Protein AF-A0A4Q3KLZ5-F1 (afdb_monomer)

pLDDT: mean 78.85, std 15.65, range [31.58, 94.62]

Foldseek 3Di:
DDDDDDDPDPPPPQDKDWPDADPVRQWTWMAHPQLPDIDIDGPDLEDDLVVVLVVLVVQCVPVSCVCVLVVDDRDPSNVPPDVRVVVSSCVVVVNDPDD

Nearest PDB structures (foldseek):
  6ukl-assembly3_F  TM=9.058E-01  e=6.815E-03  Escherichia coli
  7l5m-assembly1_B  TM=9.262E-01  e=8.835E-03  Escherichia coli
  6vri-assembly1_B  TM=9.255E-01  e=1.485E-02  Escherichia coli
  6ukk-assembly1_A-2  TM=8.051E-01  e=3.031E-02  Escherichia coli
  6ubo-assembly1_B  TM=9.277E-01  e=3.135E-01  Escherichia coli K-12

Radius of gyration: 17.0 Å; Cα contacts (8 Å, |Δi|>4): 101; chains: 1; bounding box: 29×32×59 Å

Sequence (99 aa):
MLRHARFLGSSYTTPFYVFYLDEDYTLAAVGTPSGDHLRILGRQPHVDDTAFLHLTRWLSEYSRYADLPSRLRCTTQAQQMHQSCRHALEQLRGVLPTP

Mean predicted aligned error: 8.91 Å

Structure (mmCIF, N/CA/C/O backbone):
data_AF-A0A4Q3KLZ5-F1
#
_entry.id   AF-A0A4Q3KLZ5-F1
#
loop_
_atom_site.group_PDB
_atom_site.id
_atom_site.type_symbol
_atom_site.label_atom_id
_atom_site.label_alt_id
_atom_site.label_comp_id
_atom_site.label_asym_id
_atom_site.label_entity_id
_atom_site.label_seq_id
_atom_site.pdbx_PDB_ins_code
_atom_site.Cartn_x
_atom_site.Cartn_y
_atom_site.Cartn_z
_atom_site.occupancy
_atom_site.B_iso_or_equiv
_atom_site.auth_seq_id
_atom_site.auth_comp_id
_atom_site.auth_asym_id
_atom_site.auth_atom_id
_atom_site.pdbx_PDB_model_num
ATOM 1 N N . MET A 1 1 ? -11.807 -20.190 -38.749 1.00 37.91 1 MET A N 1
ATOM 2 C CA . MET A 1 1 ? -11.716 -18.828 -39.326 1.00 37.91 1 MET A CA 1
ATOM 3 C C . MET A 1 1 ? -12.439 -17.863 -38.395 1.00 37.91 1 MET A C 1
ATOM 5 O O . MET A 1 1 ? -13.660 -17.833 -38.426 1.00 37.91 1 MET A O 1
ATOM 9 N N . LEU A 1 2 ? -11.725 -17.132 -37.533 1.00 31.58 2 LEU A N 1
ATOM 10 C CA . LEU A 1 2 ? -12.335 -16.104 -36.678 1.00 31.58 2 LEU A CA 1
ATOM 11 C C . LEU A 1 2 ? -11.927 -14.710 -37.163 1.00 31.58 2 LEU A C 1
ATOM 13 O O . LEU A 1 2 ? -10.749 -14.431 -37.382 1.00 31.58 2 LEU A O 1
ATOM 17 N N 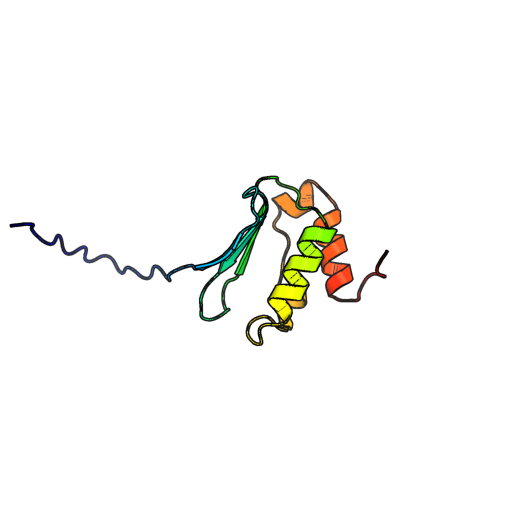. ARG A 1 3 ? -12.937 -13.864 -37.378 1.00 41.19 3 ARG A N 1
ATOM 18 C CA . ARG A 1 3 ? -12.815 -12.492 -37.872 1.00 41.19 3 ARG A CA 1
ATOM 19 C C . ARG A 1 3 ? -12.384 -11.576 -36.727 1.00 41.19 3 ARG A C 1
ATOM 21 O O . ARG A 1 3 ? -13.082 -11.474 -35.724 1.00 41.19 3 ARG A O 1
ATOM 28 N N . HIS A 1 4 ? -11.254 -10.898 -36.905 1.00 41.50 4 HIS A N 1
ATOM 29 C CA . HIS A 1 4 ? -10.808 -9.827 -36.021 1.00 41.50 4 HIS A CA 1
ATOM 30 C C . HIS A 1 4 ? -11.734 -8.616 -36.192 1.00 41.50 4 HIS A C 1
ATOM 32 O O . HIS A 1 4 ? -11.683 -7.931 -37.214 1.00 41.50 4 HIS A O 1
ATOM 38 N N . ALA A 1 5 ? -12.5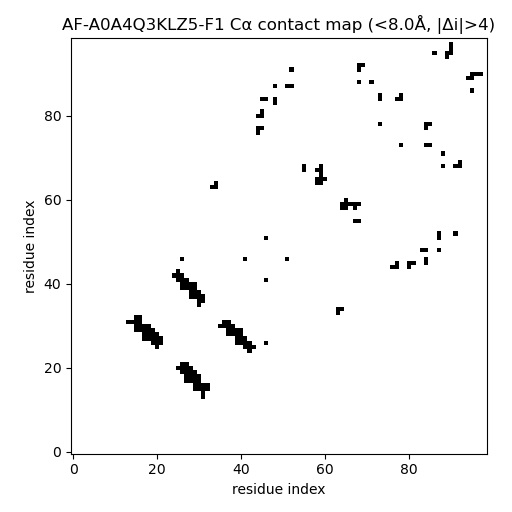83 -8.346 -35.202 1.00 42.34 5 ALA A N 1
ATOM 39 C CA . ALA A 1 5 ? -13.266 -7.064 -35.103 1.00 42.34 5 ALA A CA 1
ATOM 40 C C . ALA A 1 5 ? -12.247 -6.015 -34.633 1.00 42.34 5 ALA A C 1
ATOM 42 O O . ALA A 1 5 ? -11.803 -6.028 -33.486 1.00 42.34 5 ALA A O 1
ATOM 43 N N . ARG A 1 6 ? -11.826 -5.130 -35.542 1.00 43.28 6 ARG A N 1
ATOM 44 C CA . ARG A 1 6 ? -10.972 -3.980 -35.222 1.00 43.28 6 ARG A CA 1
ATOM 45 C C . ARG A 1 6 ? -11.843 -2.910 -34.565 1.00 43.28 6 ARG A C 1
ATOM 47 O O . ARG A 1 6 ? -12.594 -2.219 -35.248 1.00 43.28 6 ARG A O 1
ATOM 54 N N . PHE A 1 7 ? -11.752 -2.789 -33.245 1.00 45.47 7 PHE A N 1
ATOM 55 C CA . PHE A 1 7 ? -12.349 -1.680 -32.511 1.00 45.47 7 PHE A CA 1
ATOM 56 C C . PHE A 1 7 ? -11.441 -0.450 -32.671 1.00 45.47 7 PHE A C 1
ATOM 58 O O . PHE A 1 7 ? -10.339 -0.411 -32.132 1.00 45.47 7 PHE A O 1
ATOM 65 N N . LEU A 1 8 ? -11.880 0.536 -33.457 1.00 51.78 8 LEU A N 1
ATOM 66 C CA . LEU A 1 8 ? -11.235 1.849 -33.600 1.00 51.78 8 LEU A CA 1
ATOM 67 C C . LEU A 1 8 ? -11.770 2.818 -32.531 1.00 51.78 8 LEU A C 1
ATOM 69 O O . LEU A 1 8 ? -12.300 3.879 -32.842 1.00 51.78 8 LEU A O 1
ATOM 73 N N . GLY A 1 9 ? -11.665 2.426 -31.264 1.00 45.72 9 GLY A N 1
ATOM 74 C CA . GLY A 1 9 ? -11.800 3.328 -30.121 1.00 45.72 9 GLY A CA 1
ATOM 75 C C . GLY A 1 9 ? -10.426 3.442 -29.482 1.00 45.72 9 GLY A C 1
ATOM 76 O O . GLY A 1 9 ? -9.766 2.420 -29.312 1.00 45.72 9 GLY A O 1
ATOM 77 N N . SER A 1 10 ? -9.954 4.649 -29.184 1.00 52.22 10 SER A N 1
ATOM 78 C CA . SER A 1 10 ? -8.652 4.865 -28.554 1.00 52.22 10 SER A CA 1
ATOM 79 C C . SER A 1 10 ? -8.568 4.123 -27.214 1.00 52.22 10 SER A C 1
ATOM 81 O O . SER A 1 10 ? -9.021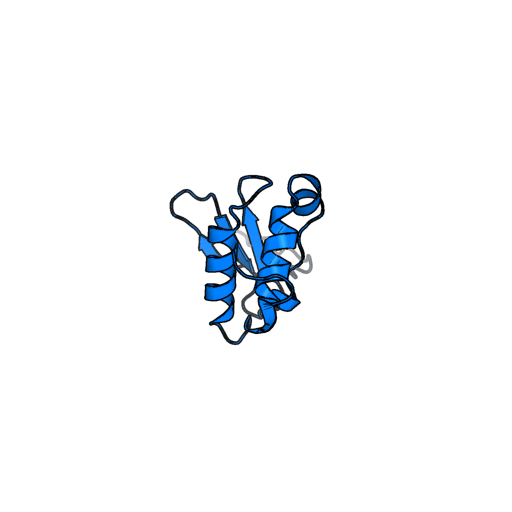 4.589 -26.172 1.00 52.22 10 SER A O 1
ATOM 83 N N . SER A 1 11 ? -8.013 2.912 -27.241 1.00 54.03 11 SER A N 1
ATOM 84 C CA . SER A 1 11 ? -7.889 2.045 -26.074 1.00 54.03 11 SER A CA 1
ATOM 85 C C . SER A 1 11 ? -6.673 2.484 -25.256 1.00 54.03 11 SER A C 1
ATOM 87 O O . SER A 1 11 ? -5.667 1.790 -25.171 1.00 54.03 11 SER A O 1
ATOM 89 N N . TYR A 1 12 ? -6.739 3.679 -24.667 1.00 57.22 12 TYR A N 1
ATOM 90 C CA . TYR A 1 12 ? -5.794 4.113 -23.636 1.00 57.22 12 TYR A CA 1
ATOM 91 C C . TYR A 1 12 ? -6.158 3.460 -22.292 1.00 57.22 12 TYR A C 1
ATOM 93 O O . TYR A 1 12 ? -6.321 4.134 -21.280 1.00 57.22 12 TYR A O 1
ATOM 101 N N . THR A 1 13 ? -6.359 2.142 -22.267 1.00 68.38 13 THR A N 1
ATOM 102 C CA . THR A 1 13 ? -6.493 1.405 -21.008 1.00 68.38 13 THR A CA 1
ATOM 103 C C . THR A 1 13 ? -5.102 0.990 -20.568 1.00 68.38 13 THR A C 1
ATOM 105 O O . THR A 1 13 ? -4.535 0.033 -21.094 1.00 68.38 13 THR A O 1
ATOM 108 N N . THR A 1 14 ? -4.528 1.733 -19.625 1.00 73.62 14 THR A N 1
ATOM 109 C CA . THR A 1 14 ? -3.262 1.346 -18.999 1.00 73.62 14 THR A CA 1
ATOM 110 C C . THR A 1 14 ? -3.473 0.043 -18.222 1.00 73.62 14 THR A C 1
ATOM 112 O O . THR A 1 14 ? -4.413 -0.028 -17.424 1.00 73.62 14 THR A O 1
ATOM 115 N N . PRO A 1 15 ? -2.638 -0.992 -18.425 1.00 81.88 15 PRO A N 1
ATOM 116 C CA . PRO A 1 15 ? -2.742 -2.224 -17.655 1.00 81.88 15 PRO A CA 1
ATOM 117 C C . PRO A 1 15 ? -2.518 -1.939 -16.166 1.00 81.88 15 PRO A C 1
ATOM 119 O O . PRO A 1 15 ? -1.632 -1.163 -15.795 1.00 81.88 15 PRO A O 1
ATOM 122 N N . PHE A 1 16 ? -3.311 -2.588 -15.316 1.00 85.69 16 PHE A N 1
ATOM 123 C CA . PHE A 1 16 ? -3.108 -2.587 -13.871 1.00 85.69 16 PHE A CA 1
ATOM 124 C C . PHE A 1 16 ? -2.563 -3.939 -13.415 1.00 85.69 16 PHE A C 1
ATOM 126 O O . PHE A 1 16 ? -2.826 -4.974 -14.026 1.00 85.69 16 PHE A O 1
ATOM 133 N N . TYR A 1 17 ? -1.806 -3.914 -12.326 1.00 90.81 17 TYR A N 1
ATOM 134 C CA . TYR A 1 17 ? -1.142 -5.070 -11.744 1.00 90.81 17 TYR A CA 1
ATOM 135 C C . TYR A 1 17 ? -1.538 -5.187 -10.281 1.00 90.81 17 TYR A C 1
ATOM 137 O O . TYR A 1 17 ? -1.611 -4.182 -9.573 1.00 90.81 17 TYR A O 1
ATOM 145 N N . VAL A 1 18 ? -1.780 -6.420 -9.839 1.00 93.44 18 VAL A N 1
ATOM 146 C CA . VAL A 1 18 ? -1.945 -6.758 -8.424 1.00 93.44 18 VAL A CA 1
ATOM 147 C C . VAL A 1 18 ? -0.552 -7.024 -7.862 1.00 93.44 18 VAL A C 1
ATOM 149 O O . VAL A 1 18 ? 0.092 -7.998 -8.242 1.00 93.44 18 VAL A O 1
ATOM 152 N N . PHE A 1 19 ? -0.065 -6.127 -7.007 1.00 92.06 19 PHE A N 1
ATOM 153 C CA . PHE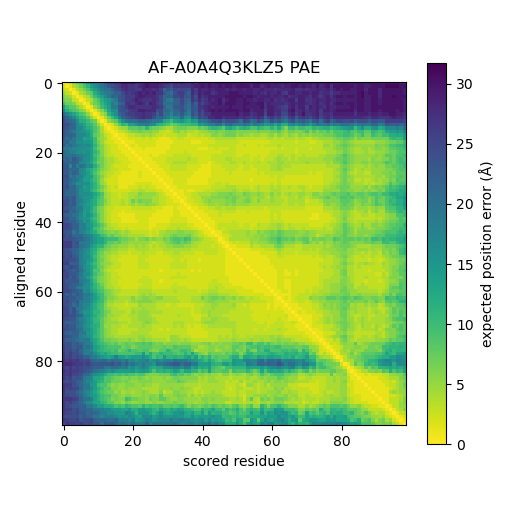 A 1 19 ? 1.248 -6.248 -6.363 1.00 92.06 19 PHE A CA 1
ATOM 154 C C . PHE A 1 19 ? 1.184 -7.032 -5.058 1.00 92.06 19 PHE A C 1
ATOM 156 O O . PHE A 1 19 ? 2.168 -7.643 -4.657 1.00 92.06 19 PHE A O 1
ATOM 163 N N . TYR A 1 20 ? 0.030 -6.983 -4.399 1.00 93.69 20 TYR A N 1
ATOM 164 C CA . TYR A 1 20 ? -0.240 -7.671 -3.150 1.00 93.69 20 TYR A CA 1
ATOM 165 C C . TYR A 1 20 ? -1.706 -8.087 -3.110 1.00 93.69 20 TYR A C 1
ATOM 167 O O . TYR A 1 20 ? -2.579 -7.317 -3.526 1.00 93.69 20 TYR A O 1
ATOM 175 N N . LEU A 1 21 ? -1.945 -9.283 -2.589 1.00 94.44 21 LEU A N 1
ATOM 176 C CA . LEU A 1 21 ? -3.251 -9.824 -2.256 1.00 94.44 21 LEU A CA 1
ATOM 177 C C . LEU A 1 21 ? -3.047 -10.787 -1.087 1.00 94.44 21 LEU A C 1
ATOM 179 O O . LEU A 1 21 ? -2.180 -11.658 -1.166 1.00 94.44 21 LEU A O 1
ATOM 183 N N . ASP A 1 22 ? -3.791 -10.595 -0.008 1.00 92.88 22 ASP A N 1
ATOM 184 C CA . ASP A 1 22 ? -3.797 -11.521 1.121 1.00 92.88 22 ASP A CA 1
ATOM 185 C C . ASP A 1 22 ? -4.541 -12.827 0.785 1.00 92.88 22 ASP A C 1
ATOM 187 O O . ASP A 1 22 ? -5.304 -12.907 -0.181 1.00 92.88 22 ASP A O 1
ATOM 191 N N . GLU A 1 23 ? -4.324 -13.868 1.591 1.00 93.81 23 GLU A N 1
ATOM 192 C CA . GLU A 1 23 ? -4.913 -15.200 1.372 1.00 93.81 23 GLU A CA 1
ATOM 193 C C . GLU A 1 23 ? -6.448 -15.184 1.430 1.00 93.81 23 GLU A C 1
ATOM 195 O O . GLU A 1 23 ? -7.112 -15.896 0.673 1.00 93.81 23 GLU A O 1
ATOM 200 N N . ASP A 1 24 ? -7.009 -14.314 2.273 1.00 93.62 24 ASP A N 1
ATOM 201 C CA . ASP A 1 24 ? -8.451 -14.159 2.473 1.00 93.62 24 ASP A CA 1
ATOM 202 C C . ASP A 1 24 ? -9.104 -13.177 1.480 1.00 93.62 24 ASP A C 1
ATOM 204 O O . ASP A 1 24 ? -10.324 -12.957 1.500 1.00 93.62 24 ASP A O 1
ATOM 208 N N . TYR A 1 25 ? -8.313 -12.596 0.571 1.00 92.62 25 TYR A N 1
ATOM 209 C CA . TYR A 1 25 ? -8.736 -11.590 -0.403 1.00 92.62 25 TYR A CA 1
ATOM 210 C C . TYR A 1 25 ? -9.390 -10.356 0.247 1.00 92.62 25 TYR A C 1
ATOM 212 O O . TYR A 1 25 ? -10.246 -9.714 -0.371 1.00 9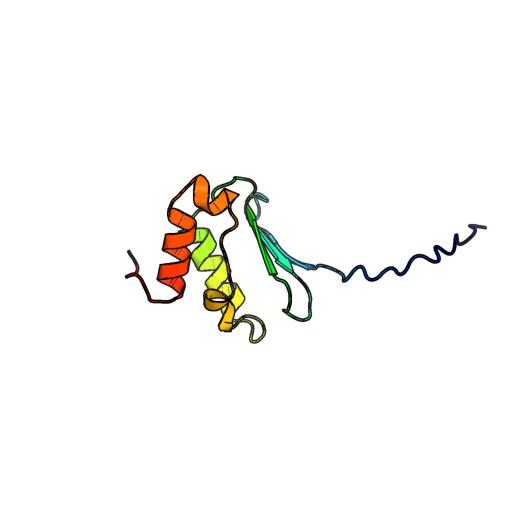2.62 25 TYR A O 1
ATOM 220 N N . THR A 1 26 ? -9.051 -10.029 1.494 1.00 91.06 26 THR A N 1
ATOM 221 C CA . THR A 1 26 ? -9.588 -8.880 2.226 1.00 91.06 26 THR A CA 1
ATOM 222 C C . THR A 1 26 ? -8.839 -7.586 1.934 1.00 91.06 26 THR A C 1
ATOM 224 O O . THR A 1 26 ? -9.458 -6.522 2.024 1.00 91.06 26 THR A O 1
ATOM 227 N N . LEU A 1 27 ? -7.567 -7.665 1.530 1.00 92.25 27 LEU A N 1
ATOM 228 C CA . LEU A 1 27 ? -6.682 -6.526 1.305 1.00 92.25 27 LEU A CA 1
ATOM 229 C C . LEU A 1 27 ? -5.839 -6.718 0.037 1.00 92.25 27 LEU A C 1
ATOM 231 O O . LEU A 1 27 ? -5.174 -7.734 -0.145 1.00 92.25 27 LEU A O 1
ATOM 235 N N . ALA A 1 28 ? -5.814 -5.705 -0.829 1.00 94.50 28 ALA A N 1
ATOM 236 C CA . ALA A 1 28 ? -5.025 -5.730 -2.058 1.00 94.50 28 ALA A CA 1
ATOM 237 C C . ALA A 1 28 ? -4.294 -4.409 -2.319 1.00 94.50 28 ALA A C 1
ATOM 239 O O . ALA A 1 28 ? -4.813 -3.330 -2.025 1.00 94.50 28 ALA A O 1
ATOM 240 N N . ALA A 1 29 ? -3.123 -4.486 -2.957 1.00 94.62 29 ALA A N 1
ATOM 241 C CA . ALA A 1 29 ? -2.445 -3.337 -3.554 1.00 94.62 29 ALA A CA 1
ATOM 242 C C . ALA A 1 29 ? -2.428 -3.480 -5.076 1.00 94.62 29 ALA A C 1
ATOM 244 O O . ALA A 1 29 ? -1.896 -4.452 -5.618 1.00 94.62 29 ALA A O 1
ATOM 245 N N . VAL A 1 30 ? -2.996 -2.495 -5.768 1.00 93.75 30 VAL A N 1
ATOM 246 C CA . VAL A 1 30 ? -3.155 -2.499 -7.225 1.00 93.75 30 VAL A CA 1
ATOM 247 C C . VAL A 1 30 ? -2.612 -1.204 -7.804 1.00 93.75 30 VAL A C 1
ATOM 249 O O . VAL A 1 30 ? -2.881 -0.130 -7.274 1.00 93.75 30 VAL A O 1
ATOM 252 N N . GLY A 1 31 ? -1.884 -1.262 -8.912 1.00 91.25 31 GLY A N 1
ATOM 253 C CA . GLY A 1 31 ? -1.392 -0.046 -9.557 1.00 91.25 31 GLY A CA 1
ATOM 254 C C . GLY A 1 31 ? -0.811 -0.269 -10.942 1.00 91.25 31 GLY A C 1
ATOM 255 O O . GLY A 1 31 ? -1.026 -1.311 -11.558 1.00 91.25 31 GLY A O 1
ATOM 256 N N . THR A 1 32 ? -0.093 0.730 -11.445 1.00 88.56 32 THR A N 1
ATOM 257 C CA . THR A 1 32 ? 0.572 0.679 -12.754 1.00 88.56 32 THR A CA 1
ATOM 258 C C . THR A 1 32 ? 2.067 0.386 -12.607 1.00 88.56 32 THR A C 1
ATOM 260 O O . THR A 1 32 ? 2.663 0.761 -11.593 1.00 88.56 32 THR A O 1
ATOM 263 N N . PRO A 1 33 ? 2.721 -0.216 -13.622 1.00 80.88 33 PRO A N 1
ATOM 264 C CA . PRO A 1 33 ? 4.168 -0.459 -13.597 1.00 80.88 33 PRO A CA 1
ATOM 265 C C . PRO A 1 33 ? 4.999 0.816 -13.441 1.00 80.88 33 PRO A C 1
ATOM 267 O O . PRO A 1 33 ? 6.080 0.777 -12.861 1.00 80.88 33 PRO A O 1
ATOM 270 N N . SER A 1 34 ? 4.482 1.942 -13.945 1.00 83.75 34 SER A N 1
ATOM 271 C CA . SER A 1 34 ? 5.129 3.252 -13.861 1.00 83.75 34 SER A CA 1
ATOM 272 C C . SER A 1 34 ? 5.173 3.827 -12.443 1.00 83.75 34 SER A C 1
ATOM 274 O O . SER A 1 34 ? 5.994 4.691 -12.168 1.00 83.75 34 SER A O 1
ATOM 276 N N . GLY A 1 35 ? 4.317 3.356 -11.528 1.00 83.75 35 GLY A N 1
ATOM 277 C CA . GLY A 1 35 ? 4.216 3.901 -10.171 1.00 83.75 35 GLY A CA 1
ATOM 278 C C . GLY A 1 35 ? 3.418 5.209 -10.062 1.00 83.75 35 GLY A C 1
ATOM 279 O O . GLY A 1 35 ? 3.293 5.770 -8.970 1.00 83.75 35 GLY A O 1
ATOM 280 N N . ASP A 1 36 ? 2.826 5.683 -11.159 1.00 85.75 36 ASP A N 1
ATOM 281 C CA . ASP A 1 36 ? 1.988 6.892 -11.159 1.00 85.75 36 ASP A CA 1
ATOM 282 C C . ASP A 1 36 ? 0.679 6.675 -10.398 1.00 85.75 36 ASP A C 1
ATOM 284 O O . ASP A 1 36 ? 0.174 7.573 -9.719 1.00 85.75 36 ASP A O 1
ATOM 288 N N . HIS A 1 37 ? 0.152 5.452 -10.474 1.00 88.81 37 HIS A N 1
ATOM 289 C CA . HIS A 1 37 ? -1.099 5.068 -9.845 1.00 88.81 37 HIS A CA 1
ATOM 290 C C . HIS A 1 37 ? -0.902 3.859 -8.939 1.00 88.81 37 HIS A C 1
ATOM 292 O O . HIS A 1 37 ? -0.375 2.827 -9.355 1.00 88.81 37 HIS A O 1
ATOM 298 N N . LEU A 1 38 ? -1.396 3.987 -7.712 1.00 92.69 38 LEU A N 1
ATOM 299 C CA . LEU A 1 38 ? -1.491 2.912 -6.739 1.00 92.69 38 LEU A CA 1
ATOM 300 C C . LEU A 1 38 ? -2.776 3.096 -5.929 1.00 92.69 38 LEU A C 1
ATOM 302 O O . LEU A 1 38 ? -3.140 4.216 -5.563 1.00 92.69 38 LEU A O 1
ATOM 306 N N . ARG A 1 39 ? -3.467 1.996 -5.651 1.00 92.56 39 ARG A N 1
ATOM 307 C CA . ARG A 1 39 ? -4.625 1.923 -4.767 1.00 92.56 39 ARG A CA 1
ATOM 308 C C . ARG A 1 39 ? -4.442 0.766 -3.800 1.00 92.56 39 ARG A C 1
ATOM 310 O O . ARG A 1 39 ? -4.059 -0.327 -4.207 1.00 92.56 39 ARG A O 1
ATOM 317 N N . ILE A 1 40 ? -4.765 1.026 -2.541 1.00 92.00 40 ILE A N 1
ATOM 318 C CA . ILE A 1 40 ? -4.930 0.001 -1.515 1.00 92.00 40 ILE A CA 1
ATOM 319 C C . ILE A 1 40 ? -6.435 -0.218 -1.369 1.00 92.00 40 ILE A C 1
ATOM 321 O O . ILE A 1 40 ? -7.188 0.748 -1.221 1.00 92.00 40 ILE A O 1
ATOM 325 N N . LEU A 1 41 ? -6.873 -1.464 -1.504 1.00 91.31 41 LEU A N 1
ATOM 326 C CA . LEU A 1 41 ? -8.277 -1.855 -1.553 1.00 91.31 41 LEU A CA 1
ATOM 327 C C . LEU A 1 41 ? -8.579 -2.786 -0.384 1.00 91.31 41 LEU A C 1
ATOM 329 O O . LEU A 1 41 ? -7.897 -3.793 -0.228 1.00 91.31 41 LEU A O 1
ATOM 333 N N . GLY A 1 42 ? -9.612 -2.464 0.388 1.00 89.94 42 GLY A N 1
ATOM 334 C CA . GLY A 1 42 ? -10.190 -3.354 1.391 1.00 89.94 42 GLY A CA 1
ATOM 335 C C . GLY A 1 42 ? -11.537 -3.901 0.921 1.00 89.94 42 GLY A C 1
ATOM 336 O O . GLY A 1 42 ? -12.290 -3.191 0.251 1.00 89.94 42 GLY A O 1
ATOM 337 N N . ARG A 1 43 ? -11.880 -5.143 1.288 1.00 89.06 43 ARG A N 1
ATOM 338 C CA . ARG A 1 43 ? -13.253 -5.672 1.126 1.00 89.06 43 ARG A CA 1
ATOM 339 C C . ARG A 1 43 ? -14.261 -4.987 2.040 1.00 89.06 43 ARG A C 1
ATOM 341 O O . ARG A 1 43 ? -15.452 -4.971 1.741 1.00 89.06 43 ARG A O 1
ATOM 348 N N . GLN A 1 44 ? -13.784 -4.442 3.150 1.00 84.50 44 GLN A N 1
ATOM 349 C CA . GLN A 1 44 ? -14.571 -3.624 4.053 1.00 84.50 44 GLN A CA 1
ATOM 350 C C . GLN A 1 44 ? -14.205 -2.146 3.862 1.00 84.50 44 GLN A C 1
ATOM 352 O O . GLN A 1 44 ? -13.090 -1.833 3.441 1.00 84.50 44 GLN A O 1
ATOM 357 N N . PRO A 1 45 ? -15.113 -1.214 4.204 1.00 77.50 45 PRO A N 1
ATOM 358 C CA . PRO A 1 45 ? -14.812 0.220 4.215 1.00 77.50 45 PRO A CA 1
ATOM 359 C C . PRO A 1 45 ? -13.667 0.600 5.166 1.00 77.50 45 PRO A C 1
ATOM 361 O O . PRO A 1 45 ? -13.118 1.695 5.065 1.00 77.50 45 PRO A O 1
ATOM 364 N N . HIS A 1 46 ? -13.341 -0.305 6.089 1.00 75.25 46 HIS A N 1
ATOM 365 C CA . HIS A 1 46 ? -12.246 -0.215 7.033 1.00 75.25 46 HIS A CA 1
ATOM 366 C C . HIS A 1 46 ? -11.186 -1.269 6.704 1.00 75.25 46 HIS A C 1
ATOM 368 O O . HIS A 1 46 ? -11.514 -2.423 6.427 1.00 75.25 46 HIS A O 1
ATOM 374 N N . VAL A 1 47 ? -9.922 -0.869 6.779 1.00 77.06 47 VAL A N 1
ATOM 375 C CA . VAL A 1 47 ? -8.768 -1.768 6.755 1.00 77.06 47 VAL A CA 1
ATOM 376 C C . VAL A 1 47 ? -8.097 -1.648 8.112 1.00 77.06 47 VAL A C 1
ATOM 378 O O . VAL A 1 47 ? -7.992 -0.544 8.637 1.00 77.06 47 VAL A O 1
ATOM 381 N N . ASP A 1 48 ? -7.679 -2.776 8.674 1.00 82.62 48 ASP A N 1
ATOM 382 C CA . ASP A 1 48 ? -6.902 -2.802 9.908 1.00 82.62 48 ASP A CA 1
ATOM 383 C C . ASP A 1 48 ? -5.633 -1.937 9.790 1.00 82.62 48 ASP A C 1
ATOM 385 O O . ASP A 1 48 ? -4.888 -2.046 8.810 1.00 82.62 48 ASP A O 1
ATOM 389 N N . ASP A 1 49 ? -5.393 -1.074 10.781 1.00 83.25 49 ASP A N 1
ATOM 390 C CA . ASP A 1 49 ? -4.281 -0.119 10.752 1.00 83.25 49 ASP A CA 1
ATOM 391 C C . ASP A 1 49 ? -2.940 -0.845 10.689 1.00 83.25 49 ASP A C 1
ATOM 393 O O . ASP A 1 49 ? -2.071 -0.468 9.906 1.00 83.25 49 ASP A O 1
ATOM 397 N N . THR A 1 50 ? -2.771 -1.926 11.448 1.0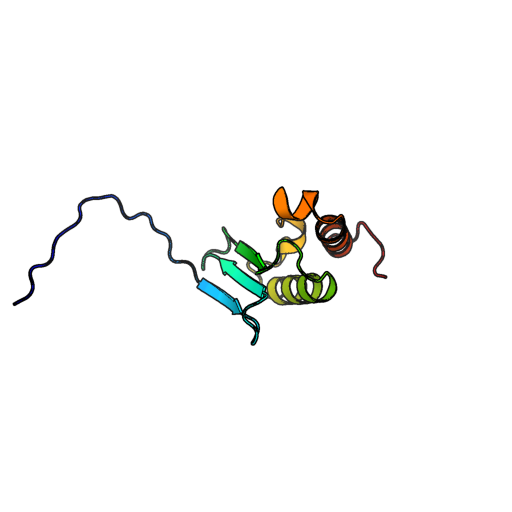0 85.75 50 THR A N 1
ATOM 398 C CA . THR A 1 50 ? -1.532 -2.705 11.454 1.00 85.75 50 THR A CA 1
ATOM 399 C C . THR A 1 50 ? -1.275 -3.318 10.078 1.00 85.75 50 THR A C 1
ATOM 401 O O . THR A 1 50 ? -0.192 -3.122 9.517 1.00 85.75 50 THR A O 1
ATOM 404 N N . ALA A 1 51 ? -2.269 -3.973 9.477 1.00 86.88 51 ALA A N 1
ATOM 405 C CA . ALA A 1 51 ? -2.168 -4.518 8.123 1.00 86.88 51 ALA A CA 1
ATOM 406 C C . ALA A 1 51 ? -1.857 -3.430 7.079 1.00 86.88 51 ALA A C 1
ATOM 408 O O . ALA A 1 51 ? -0.974 -3.603 6.234 1.00 86.88 51 ALA A O 1
ATOM 409 N N . PHE A 1 52 ? -2.521 -2.275 7.166 1.00 87.62 52 PHE A N 1
ATOM 410 C CA . PHE A 1 52 ? -2.287 -1.133 6.283 1.00 87.62 52 PHE A CA 1
ATOM 411 C C . PHE A 1 52 ? -0.868 -0.559 6.419 1.00 87.62 52 PHE A C 1
ATOM 413 O O . PHE A 1 52 ? -0.206 -0.286 5.411 1.00 87.62 52 PHE A O 1
ATOM 420 N N . LEU A 1 53 ? -0.382 -0.393 7.652 1.00 88.19 53 LEU A N 1
ATOM 421 C CA . LEU A 1 53 ? 0.964 0.093 7.953 1.00 88.19 53 LEU A CA 1
ATOM 422 C C . LEU A 1 53 ? 2.025 -0.868 7.412 1.00 88.19 53 LEU A C 1
ATOM 424 O O . LEU A 1 53 ? 2.967 -0.420 6.755 1.00 88.19 53 LEU A O 1
ATOM 428 N N . HIS A 1 54 ? 1.872 -2.174 7.649 1.00 89.69 54 HIS A N 1
ATOM 429 C CA . HIS A 1 54 ? 2.795 -3.191 7.142 1.00 89.69 54 HIS A CA 1
ATOM 430 C C . HIS A 1 54 ? 2.833 -3.211 5.615 1.00 89.69 54 HIS A C 1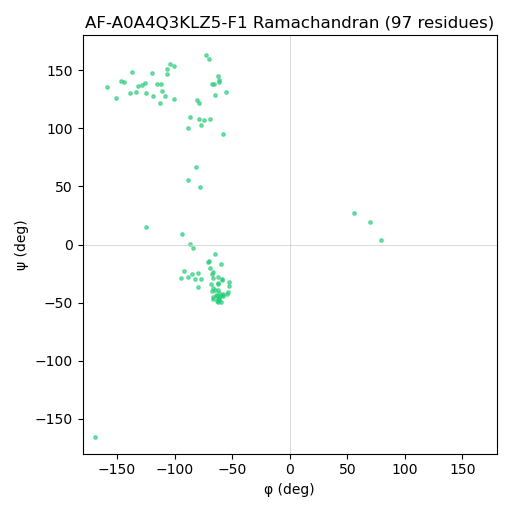
ATOM 432 O O . HIS A 1 54 ? 3.919 -3.141 5.041 1.00 89.69 54 HIS A O 1
ATOM 438 N N . LEU A 1 55 ? 1.670 -3.220 4.956 1.00 91.50 55 LEU A N 1
ATOM 439 C CA . LEU A 1 55 ? 1.585 -3.183 3.497 1.00 91.50 55 LEU A CA 1
ATOM 440 C C . LEU A 1 55 ? 2.227 -1.914 2.926 1.00 91.50 55 LEU A C 1
ATOM 442 O O . LEU A 1 55 ? 2.987 -1.980 1.963 1.00 91.50 55 LEU A O 1
ATOM 446 N N . THR A 1 56 ? 1.958 -0.753 3.524 1.00 90.81 56 THR A N 1
ATOM 447 C CA . THR A 1 56 ? 2.510 0.518 3.040 1.00 90.81 56 THR A CA 1
ATOM 448 C C . THR A 1 56 ? 4.023 0.584 3.224 1.00 90.81 56 THR A C 1
ATOM 450 O O . THR A 1 56 ? 4.723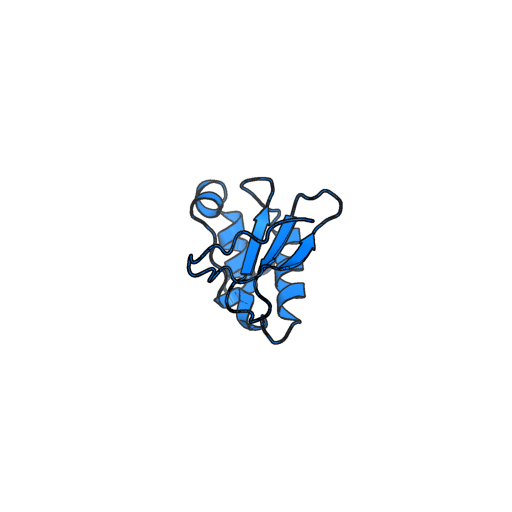 1.053 2.325 1.00 90.81 56 THR A O 1
ATOM 453 N N . ARG A 1 57 ? 4.549 0.086 4.351 1.00 90.56 57 ARG A N 1
ATOM 454 C CA . ARG A 1 57 ? 5.998 -0.022 4.585 1.00 90.56 57 ARG A CA 1
ATOM 455 C C . ARG A 1 57 ? 6.654 -0.947 3.568 1.00 90.56 57 ARG A C 1
ATOM 457 O O . ARG A 1 57 ? 7.595 -0.517 2.913 1.00 90.56 57 ARG A O 1
ATOM 464 N N . TRP A 1 58 ? 6.099 -2.141 3.369 1.00 92.38 58 TRP A N 1
ATOM 465 C CA . TRP A 1 58 ? 6.591 -3.097 2.377 1.00 92.38 58 TRP A CA 1
ATOM 466 C C . TRP A 1 58 ? 6.586 -2.512 0.957 1.00 92.38 58 TRP A C 1
ATOM 468 O O . TRP A 1 58 ? 7.577 -2.599 0.240 1.00 92.38 58 TRP A O 1
ATOM 478 N N . LEU A 1 59 ? 5.513 -1.820 0.558 1.00 91.44 59 LEU A N 1
ATOM 479 C CA . LEU A 1 59 ? 5.464 -1.136 -0.739 1.00 91.44 59 LEU A CA 1
ATOM 480 C C . LEU A 1 59 ? 6.525 -0.034 -0.853 1.00 91.44 59 LEU A C 1
ATOM 482 O O . LEU A 1 59 ? 7.069 0.155 -1.937 1.00 91.44 59 LEU A O 1
ATOM 486 N N . SER A 1 60 ? 6.848 0.656 0.242 1.00 90.81 60 SER A N 1
ATOM 487 C CA . SER A 1 60 ? 7.843 1.738 0.262 1.00 90.81 60 SER A CA 1
ATOM 488 C C . SER A 1 60 ? 9.289 1.248 0.101 1.00 90.81 60 SER A C 1
ATOM 490 O O . SER A 1 60 ? 10.162 2.047 -0.228 1.00 90.81 60 SER A O 1
ATOM 492 N N . GLU A 1 61 ? 9.556 -0.052 0.272 1.00 90.06 61 GLU A N 1
ATOM 493 C CA . GLU A 1 61 ? 10.869 -0.652 -0.020 1.00 90.06 61 GLU A CA 1
ATOM 494 C C . GLU A 1 61 ? 11.190 -0.630 -1.524 1.00 90.06 61 GLU A C 1
ATOM 496 O O . GLU A 1 61 ? 12.355 -0.626 -1.928 1.00 90.06 61 GLU A O 1
ATOM 501 N N . TYR A 1 62 ? 10.168 -0.563 -2.382 1.00 86.69 62 TYR A N 1
ATOM 502 C CA . TYR A 1 62 ? 10.352 -0.417 -3.819 1.00 86.69 62 TYR A CA 1
ATOM 503 C C . TYR A 1 62 ? 10.618 1.047 -4.166 1.00 86.69 62 TYR A C 1
ATOM 505 O O . TYR A 1 62 ? 9.784 1.911 -3.912 1.00 86.69 62 TYR A O 1
ATOM 513 N N . SER A 1 63 ? 11.729 1.330 -4.853 1.00 81.75 63 SER A N 1
ATOM 514 C CA . SER A 1 63 ? 12.194 2.701 -5.138 1.00 81.75 63 SER A CA 1
ATOM 515 C C . SER A 1 63 ? 11.135 3.606 -5.790 1.00 81.75 63 SER A C 1
ATOM 517 O O . SER A 1 63 ? 11.094 4.801 -5.520 1.00 81.75 63 SER A O 1
ATOM 519 N N . ARG A 1 64 ? 10.237 3.037 -6.608 1.00 87.06 64 ARG A N 1
ATOM 520 C CA . ARG A 1 64 ? 9.113 3.746 -7.259 1.00 87.06 64 ARG A CA 1
ATOM 521 C C . ARG A 1 64 ? 7.988 4.193 -6.309 1.00 87.06 64 ARG A C 1
ATOM 523 O O . ARG A 1 64 ? 7.125 4.965 -6.712 1.00 87.06 64 ARG A O 1
ATOM 530 N N . TYR A 1 65 ? 7.973 3.676 -5.086 1.00 87.38 65 TYR A N 1
ATOM 531 C CA . TYR A 1 65 ? 6.985 3.941 -4.040 1.00 87.38 65 TYR A CA 1
ATOM 532 C C . TYR A 1 65 ? 7.650 4.431 -2.742 1.00 87.38 65 TYR A C 1
ATOM 534 O O . TYR A 1 65 ? 7.005 4.457 -1.700 1.00 87.38 65 TYR A O 1
ATOM 542 N N . ALA A 1 66 ? 8.920 4.847 -2.773 1.00 86.69 66 ALA A N 1
ATOM 543 C CA . ALA A 1 66 ? 9.638 5.293 -1.575 1.00 86.69 66 ALA A CA 1
ATOM 544 C C . ALA A 1 66 ? 8.959 6.486 -0.869 1.00 86.69 66 ALA A C 1
ATOM 546 O O . ALA A 1 66 ? 9.017 6.618 0.351 1.00 86.69 66 ALA A O 1
ATOM 547 N N . ASP A 1 67 ? 8.274 7.343 -1.627 1.00 88.69 67 ASP A N 1
ATOM 548 C CA . ASP A 1 67 ? 7.538 8.507 -1.133 1.00 88.69 67 ASP A CA 1
ATOM 549 C C . ASP A 1 67 ? 6.050 8.219 -0.857 1.00 88.69 67 ASP A C 1
ATOM 551 O O . ASP A 1 67 ? 5.265 9.135 -0.580 1.00 88.69 67 ASP A O 1
ATOM 555 N N . LEU A 1 68 ? 5.635 6.950 -0.902 1.00 87.44 68 LEU A N 1
ATOM 556 C CA . LEU A 1 68 ? 4.236 6.538 -0.842 1.00 87.44 68 LEU A CA 1
ATOM 557 C C . LEU A 1 68 ? 3.460 7.082 0.375 1.00 87.44 68 LEU A C 1
ATOM 559 O O . LEU A 1 68 ? 2.345 7.576 0.165 1.00 87.44 68 LEU A O 1
ATOM 563 N N . PRO A 1 69 ? 4.004 7.104 1.611 1.00 87.25 69 PRO A N 1
ATOM 564 C CA . PRO A 1 69 ? 3.326 7.709 2.765 1.00 87.25 69 PRO A CA 1
ATOM 565 C C . PRO A 1 69 ? 2.868 9.157 2.536 1.00 87.25 69 PRO A C 1
ATOM 567 O O . PRO A 1 69 ? 1.802 9.584 3.000 1.00 87.25 69 PRO A O 1
ATOM 570 N N . SER A 1 70 ? 3.654 9.925 1.780 1.00 86.50 70 SER A N 1
ATOM 571 C CA . SER A 1 70 ? 3.366 11.324 1.464 1.00 86.50 70 SER A CA 1
ATOM 572 C C . SER A 1 70 ? 2.335 11.484 0.340 1.00 86.50 70 SER A C 1
ATOM 574 O O . SER A 1 70 ? 1.611 12.483 0.310 1.00 86.50 70 SER A O 1
ATOM 576 N N . ARG A 1 71 ? 2.195 10.487 -0.545 1.00 89.19 71 ARG A N 1
ATOM 577 C CA . ARG A 1 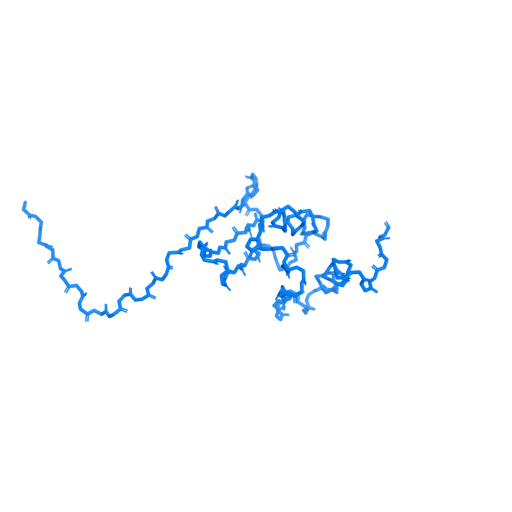71 ? 1.282 10.494 -1.703 1.00 89.19 71 ARG A CA 1
ATOM 578 C C . ARG A 1 71 ? -0.069 9.846 -1.427 1.00 89.19 71 ARG A C 1
ATOM 580 O O . ARG A 1 71 ? -1.064 10.267 -2.015 1.00 89.19 71 ARG A O 1
ATOM 587 N N . LEU A 1 72 ? -0.141 8.882 -0.510 1.00 89.69 72 LEU A N 1
ATOM 588 C CA . LEU A 1 72 ? -1.397 8.214 -0.174 1.00 89.69 72 LEU A CA 1
ATOM 589 C C . LEU A 1 72 ? -2.433 9.196 0.377 1.00 89.69 72 LEU A C 1
ATOM 591 O O . LEU A 1 72 ? -2.128 10.132 1.126 1.00 89.69 72 LEU A O 1
ATOM 595 N N . ARG A 1 73 ? -3.686 8.984 -0.012 1.00 88.50 73 ARG A N 1
ATOM 596 C CA . ARG A 1 73 ? -4.848 9.737 0.456 1.00 88.50 73 ARG A CA 1
ATOM 597 C C . ARG A 1 73 ? -5.943 8.736 0.800 1.00 88.50 73 ARG A C 1
ATOM 599 O O . ARG A 1 73 ? -6.234 7.859 -0.010 1.00 88.50 73 ARG A O 1
ATOM 606 N N . CYS A 1 74 ? -6.549 8.881 1.975 1.00 86.12 74 CYS A N 1
ATOM 607 C CA . CYS A 1 74 ? -7.762 8.137 2.301 1.00 86.12 74 CYS A CA 1
ATOM 608 C C . CYS A 1 74 ? -8.903 8.632 1.406 1.00 86.12 74 CYS A C 1
ATOM 610 O O . CYS A 1 74 ? -9.047 9.836 1.182 1.00 86.12 74 CYS A O 1
ATOM 612 N N . THR A 1 75 ? -9.713 7.709 0.897 1.00 84.94 75 THR A N 1
ATOM 613 C CA . THR A 1 75 ? -10.951 8.057 0.194 1.00 84.94 75 THR A CA 1
ATOM 614 C C . THR A 1 75 ? -11.984 8.596 1.181 1.00 84.94 75 THR A C 1
ATOM 616 O O . THR A 1 75 ? -11.917 8.308 2.375 1.00 84.94 75 THR A O 1
ATOM 619 N N . THR A 1 76 ? -12.981 9.336 0.690 1.00 79.19 76 THR A N 1
ATOM 620 C CA . THR A 1 76 ? -14.072 9.867 1.525 1.00 79.19 76 THR A CA 1
ATOM 621 C C . THR A 1 76 ? -14.763 8.769 2.336 1.00 79.19 76 THR A C 1
ATOM 623 O O . THR A 1 76 ? -15.007 8.948 3.523 1.00 79.19 76 THR A O 1
ATOM 626 N N . GLN A 1 77 ? -14.994 7.602 1.728 1.00 73.06 77 GLN A N 1
ATOM 627 C CA . GLN A 1 77 ? -15.583 6.449 2.409 1.00 73.06 77 GLN A CA 1
ATOM 628 C C . GLN A 1 77 ? -14.688 5.920 3.541 1.00 73.06 77 GLN A C 1
ATOM 630 O O . GLN A 1 77 ? -15.178 5.677 4.641 1.00 73.06 77 GLN A O 1
ATOM 635 N N . ALA A 1 78 ? -13.375 5.816 3.305 1.00 70.25 78 ALA A N 1
ATOM 636 C CA . ALA A 1 78 ? -12.414 5.416 4.332 1.00 70.25 78 ALA A CA 1
ATOM 637 C C . ALA A 1 78 ? -12.287 6.458 5.462 1.00 70.25 78 ALA A C 1
ATOM 639 O O . ALA A 1 78 ? -11.997 6.101 6.596 1.00 70.25 78 ALA A O 1
ATOM 640 N N . GLN A 1 79 ? -12.515 7.745 5.174 1.00 65.31 79 GLN A N 1
ATOM 641 C CA . GLN A 1 79 ? -12.461 8.832 6.161 1.00 65.31 79 GLN A CA 1
ATOM 642 C C . GLN A 1 79 ? -13.728 8.945 7.017 1.00 65.31 79 GLN A C 1
ATOM 644 O O . GLN A 1 79 ? -13.644 9.314 8.185 1.00 65.31 79 GLN A O 1
ATOM 649 N N . GLN A 1 80 ? -14.901 8.694 6.434 1.00 63.72 80 GLN A N 1
ATOM 650 C CA . GLN A 1 80 ? -16.192 8.900 7.096 1.00 63.72 80 GLN A CA 1
ATOM 651 C C . GLN A 1 80 ? -16.535 7.798 8.096 1.00 63.72 80 GLN A C 1
ATOM 653 O O . GLN A 1 80 ? -17.240 8.065 9.065 1.00 63.72 80 GLN A O 1
ATOM 658 N N . MET A 1 81 ? -16.064 6.572 7.864 1.00 57.62 81 MET A N 1
ATOM 659 C CA . MET A 1 81 ? -16.454 5.430 8.689 1.00 57.62 81 MET A CA 1
ATOM 660 C C . MET A 1 81 ? -15.514 5.171 9.867 1.00 57.62 81 MET A C 1
ATOM 662 O O . MET A 1 81 ? -15.962 4.582 10.842 1.00 57.62 81 MET A O 1
ATOM 666 N N . HIS A 1 82 ? -14.256 5.623 9.829 1.00 56.19 82 HIS A N 1
ATOM 667 C CA . HIS A 1 82 ? -13.314 5.433 10.934 1.00 56.19 82 HIS A CA 1
ATOM 668 C C . HIS A 1 82 ? -12.161 6.454 10.865 1.00 56.19 82 HIS A C 1
ATOM 670 O O . HIS A 1 82 ? -11.566 6.671 9.813 1.00 56.19 82 HIS A O 1
ATOM 676 N N . GLN A 1 83 ? -11.793 7.057 12.002 1.00 60.50 83 GLN A N 1
ATOM 677 C CA . GLN A 1 83 ? -10.637 7.971 12.115 1.00 60.50 83 GLN A CA 1
ATOM 678 C C . GLN A 1 83 ? -9.278 7.272 11.861 1.00 60.50 83 GLN A C 1
ATOM 680 O O . GLN A 1 83 ? -8.254 7.948 11.736 1.00 60.50 83 GLN A O 1
ATOM 685 N N . SER A 1 84 ? -9.274 5.939 11.746 1.00 68.69 84 SER A N 1
ATOM 686 C CA . SER A 1 84 ? -8.099 5.061 11.715 1.00 68.69 84 SER A CA 1
ATOM 687 C C . SER A 1 84 ? -7.225 5.241 10.467 1.00 68.69 84 SER A C 1
ATOM 689 O O . SER A 1 84 ? -6.042 5.526 10.601 1.00 68.69 84 SER A O 1
ATOM 691 N N . CYS A 1 85 ? -7.794 5.283 9.251 1.00 75.81 85 CYS A N 1
ATOM 692 C CA . CYS A 1 85 ? -7.003 5.477 8.018 1.00 75.81 85 CYS A CA 1
ATOM 693 C C . CYS A 1 85 ? -6.181 6.777 8.037 1.00 75.81 85 CYS A C 1
ATOM 695 O O . CYS A 1 85 ? -5.014 6.811 7.637 1.00 75.81 85 CYS A O 1
ATOM 697 N N . ARG A 1 86 ? -6.788 7.875 8.508 1.00 77.25 86 ARG A N 1
ATOM 698 C CA . ARG A 1 86 ? -6.090 9.159 8.628 1.00 77.25 86 ARG A CA 1
ATOM 699 C C . ARG A 1 86 ? -4.989 9.076 9.682 1.00 77.25 86 ARG A C 1
ATOM 701 O O . ARG A 1 86 ? -3.880 9.529 9.414 1.00 77.25 86 ARG A O 1
ATOM 708 N N . HIS A 1 87 ? -5.299 8.481 10.828 1.00 81.44 87 HIS A N 1
ATOM 709 C CA . HIS A 1 87 ? -4.359 8.284 11.921 1.00 81.44 87 HIS A CA 1
ATOM 710 C C . HIS A 1 87 ? -3.148 7.439 11.483 1.00 81.44 87 HIS A C 1
ATOM 712 O O . HIS A 1 87 ? -2.010 7.871 11.643 1.00 81.44 87 HIS A O 1
ATOM 718 N N . ALA A 1 88 ? -3.369 6.296 10.830 1.00 81.00 88 ALA A N 1
ATOM 719 C CA . ALA A 1 88 ? -2.316 5.430 10.305 1.00 81.00 88 ALA A CA 1
ATOM 720 C C . ALA A 1 88 ? -1.453 6.128 9.236 1.00 81.00 88 ALA A C 1
ATOM 722 O O . ALA A 1 88 ? -0.228 5.995 9.227 1.00 81.00 88 ALA A O 1
ATOM 723 N N . LEU A 1 89 ? -2.055 6.937 8.355 1.00 82.12 89 LEU A N 1
ATOM 724 C CA . LEU A 1 89 ? -1.290 7.764 7.414 1.00 82.12 89 LEU A CA 1
ATOM 725 C C . LEU A 1 89 ? -0.445 8.830 8.117 1.00 82.12 89 LEU A C 1
ATOM 727 O O . LEU A 1 89 ? 0.674 9.104 7.688 1.00 82.12 89 LEU A O 1
ATOM 731 N N . GLU A 1 90 ? -0.968 9.455 9.167 1.00 82.81 90 GLU A N 1
ATOM 732 C CA . GLU A 1 90 ? -0.233 10.437 9.965 1.00 82.81 90 GLU A CA 1
ATOM 733 C C . GLU A 1 90 ? 0.930 9.777 10.727 1.00 82.81 90 GLU A C 1
ATOM 735 O O . GLU A 1 90 ? 2.025 10.342 10.750 1.00 82.81 90 GLU A O 1
ATOM 740 N N . GLN A 1 91 ? 0.763 8.549 11.227 1.00 82.50 91 GLN A N 1
ATOM 741 C CA . GLN A 1 91 ? 1.858 7.747 11.790 1.00 82.50 91 GLN A CA 1
ATOM 742 C C . GLN A 1 91 ? 2.943 7.439 10.750 1.00 82.50 91 GLN A C 1
ATOM 744 O O . GLN A 1 91 ? 4.127 7.638 11.013 1.00 82.50 91 GLN A O 1
ATOM 749 N N . LEU A 1 92 ? 2.569 7.015 9.536 1.00 82.44 92 LEU A N 1
ATOM 750 C CA . LEU A 1 92 ? 3.537 6.749 8.458 1.00 82.44 92 LEU A CA 1
ATOM 751 C C . LEU A 1 92 ? 4.321 7.991 8.035 1.00 82.44 92 LEU A C 1
ATOM 753 O O . LEU A 1 92 ? 5.448 7.879 7.562 1.00 82.44 92 LEU A O 1
ATOM 757 N N . ARG A 1 93 ? 3.728 9.175 8.189 1.00 84.06 93 ARG A N 1
ATOM 758 C CA . ARG A 1 93 ? 4.376 10.461 7.905 1.00 84.06 93 ARG A CA 1
ATOM 759 C C . ARG A 1 93 ? 5.222 10.977 9.068 1.00 84.06 93 ARG A C 1
ATOM 761 O O . ARG A 1 93 ? 5.822 12.037 8.930 1.00 84.06 93 ARG A O 1
ATOM 768 N N . GLY A 1 94 ? 5.245 10.275 10.202 1.00 79.62 94 GLY A N 1
ATOM 769 C CA . GLY A 1 94 ? 5.919 10.724 11.420 1.00 79.62 94 GLY A CA 1
ATOM 770 C C . GLY A 1 94 ? 5.235 11.912 12.106 1.00 79.62 94 GLY A C 1
ATOM 771 O O . GLY A 1 94 ? 5.871 12.608 12.888 1.00 79.62 94 GLY A O 1
ATOM 772 N N . VAL A 1 95 ? 3.957 12.171 11.804 1.00 72.94 95 VAL A N 1
ATOM 773 C CA . VAL A 1 95 ? 3.163 13.251 12.420 1.00 72.94 95 VAL A CA 1
ATOM 774 C C . VAL A 1 95 ? 2.598 12.818 13.776 1.00 72.94 95 VAL A C 1
ATOM 776 O O . VAL A 1 95 ? 2.419 13.653 14.659 1.00 72.94 95 VAL A O 1
ATOM 779 N N . LEU A 1 96 ? 2.337 11.520 13.954 1.00 64.38 96 LEU A N 1
ATOM 780 C CA . LEU A 1 96 ? 1.856 10.932 15.205 1.00 64.38 96 LEU A CA 1
ATOM 781 C C . LEU A 1 96 ? 2.850 9.892 15.738 1.00 64.38 96 LEU A C 1
ATOM 783 O O . LEU A 1 96 ? 3.506 9.224 14.934 1.00 64.38 96 LEU A O 1
ATOM 787 N N . PRO A 1 97 ? 2.961 9.732 17.072 1.00 58.56 97 PRO A N 1
ATOM 788 C CA . PRO A 1 97 ? 3.754 8.660 17.656 1.00 58.56 97 PRO A CA 1
ATOM 789 C C . PRO A 1 97 ? 3.178 7.298 17.256 1.00 58.56 97 PRO A C 1
ATOM 791 O O . PRO A 1 97 ? 1.963 7.135 17.127 1.00 58.56 97 PRO A O 1
ATOM 794 N N . THR A 1 98 ? 4.057 6.316 17.059 1.00 65.44 98 THR A N 1
ATOM 795 C CA . THR A 1 98 ? 3.640 4.914 16.971 1.00 65.44 98 THR A CA 1
ATOM 796 C C . THR A 1 98 ? 3.089 4.471 18.331 1.00 65.44 98 THR A C 1
ATOM 798 O O . THR A 1 98 ? 3.680 4.864 19.341 1.00 65.44 98 THR A O 1
ATOM 801 N N . PRO A 1 99 ? 1.978 3.715 18.365 1.00 59.78 99 PRO A N 1
ATOM 802 C CA . PRO A 1 99 ? 1.367 3.248 19.605 1.00 59.78 99 PRO A CA 1
ATOM 803 C C . PRO A 1 99 ? 2.290 2.309 20.388 1.00 59.78 99 PRO A C 1
ATOM 805 O O . PRO A 1 99 ? 3.167 1.671 19.756 1.00 59.78 99 PRO A O 1
#

Secondary structure (DSSP, 8-state):
--------S-------EEEEE-TTSSEEEEE-TTSS-EEEEESSS---HHHHHHHHHHHHTSGGGTTHHHH----HHHHHH-THHHHHHHHHTTSS---

Solvent-accessible surface area (backbone atoms only — not comparable to full-atom values): 6255 Å² total; per-residue (Å²): 141,82,84,82,81,81,76,92,59,91,80,82,70,78,72,73,45,80,81,42,68,47,98,83,65,46,43,35,34,37,30,36,95,85,46,86,43,75,46,79,47,50,76,47,74,65,68,60,53,66,61,52,49,51,53,52,52,61,49,29,72,41,82,75,30,56,62,40,57,79,67,63,74,76,50,70,65,35,53,73,76,39,73,52,59,61,50,48,43,33,34,67,64,67,76,40,80,79,132